Protein AF-A0A9D1VGT0-F1 (afdb_monomer_lite)

Sequence (121 aa):
MDNFQIDPQNNKLNVTGWFASYDSRGRDQYHYIILLDQNNHEIARQRVNTTARPDVANVYRYLYGAGNSGFSASFDLSNPALRSALSSGSKLTVIFRNSAAADGNSNYSDHWFNQQGVLQN

Organism: NCBI:txid2838652

Secondary structure (DSSP, 8-state):
--EEEEETTTTEEEEEEE---GGGTT-TTEEEEEEE-TTS-EEEEEEE--B--HHHHHHSTTSTTGGG-EEEEEEETT-HHHHHHHHTT--BEEEEEEESSTTSSSSEEEEEPPPBPP---

pLDDT: mean 93.68, std 8.01, range [43.09, 98.69]

Radius of gyration: 14.45 Å; chains: 1; bounding box: 31×28×41 Å

Foldseek 3Di:
DPDFEQDPVQQKTKDKDFDFAPLLVLQQPWKKKFKAWPVRHTQDMDIWFFQADVVQCVVVVPTPCSRRGITMDIGHCVRPSNVVRLVVQTWMKIKIKGGPDPVSPPRIDIDIDDTDGYDDD

Structure (mmCIF, N/CA/C/O backbone):
data_AF-A0A9D1VGT0-F1
#
_entry.id   AF-A0A9D1VGT0-F1
#
loop_
_atom_site.group_PDB
_atom_site.id
_atom_site.type_symbol
_atom_site.label_atom_id
_atom_site.label_alt_id
_atom_site.label_comp_id
_atom_site.label_asym_id
_atom_site.label_entity_id
_atom_site.label_seq_id
_atom_site.pdbx_PDB_ins_code
_atom_site.Cartn_x
_atom_site.Cartn_y
_atom_site.Cartn_z
_atom_site.occupancy
_atom_site.B_iso_or_equiv
_atom_site.auth_seq_id
_atom_site.auth_comp_id
_atom_site.auth_asym_id
_atom_site.auth_atom_id
_atom_site.pdbx_PDB_model_num
ATOM 1 N N . MET A 1 1 ? -6.242 -4.625 -5.553 1.00 92.31 1 MET A N 1
ATOM 2 C CA . MET A 1 1 ? -5.961 -5.163 -4.208 1.00 92.31 1 MET A CA 1
ATOM 3 C C . MET A 1 1 ? -6.280 -6.637 -4.253 1.00 92.31 1 MET A C 1
ATOM 5 O O . MET A 1 1 ? -7.343 -6.962 -4.769 1.00 92.31 1 MET A O 1
ATOM 9 N N . ASP A 1 2 ? -5.385 -7.484 -3.755 1.00 93.81 2 ASP A N 1
ATOM 10 C CA . ASP A 1 2 ? -5.576 -8.939 -3.782 1.00 93.81 2 ASP A CA 1
ATOM 11 C C . ASP A 1 2 ? -6.051 -9.457 -2.417 1.00 93.81 2 ASP A C 1
ATOM 13 O O . ASP A 1 2 ? -6.887 -10.352 -2.362 1.00 93.81 2 ASP A O 1
ATOM 17 N N . ASN A 1 3 ? -5.566 -8.866 -1.316 1.00 94.81 3 ASN A N 1
ATOM 18 C CA . ASN A 1 3 ? -6.002 -9.190 0.042 1.00 94.81 3 ASN A CA 1
ATOM 19 C C . ASN A 1 3 ? -5.968 -7.965 0.965 1.00 94.81 3 ASN A C 1
ATOM 21 O O . ASN A 1 3 ? -5.035 -7.161 0.907 1.00 94.81 3 ASN A O 1
ATOM 25 N N . PHE A 1 4 ? -6.956 -7.875 1.853 1.00 94.81 4 PHE A N 1
ATOM 26 C CA . PHE A 1 4 ? -7.018 -6.914 2.953 1.00 94.81 4 PHE A CA 1
ATOM 27 C C . PHE A 1 4 ? -7.788 -7.550 4.115 1.00 94.81 4 PHE A C 1
ATOM 29 O O . PHE A 1 4 ? -9.018 -7.507 4.156 1.00 94.81 4 PHE A O 1
ATOM 36 N N . GLN A 1 5 ? -7.078 -8.223 5.020 1.00 93.81 5 GLN A N 1
ATOM 37 C CA . GLN A 1 5 ? -7.698 -9.083 6.033 1.00 93.81 5 GLN A CA 1
ATOM 38 C C . GLN A 1 5 ? -6.975 -9.010 7.371 1.00 93.81 5 GLN A C 1
ATOM 40 O O . GLN A 1 5 ? -5.744 -8.954 7.432 1.00 93.81 5 GLN A O 1
ATOM 45 N N . ILE A 1 6 ? -7.754 -9.060 8.451 1.00 93.56 6 ILE A N 1
ATOM 46 C CA . ILE A 1 6 ? -7.216 -9.296 9.787 1.00 93.56 6 ILE A CA 1
ATOM 47 C C . ILE A 1 6 ? -6.813 -10.768 9.892 1.00 93.56 6 ILE A C 1
ATOM 49 O O . ILE A 1 6 ? -7.571 -11.656 9.516 1.00 93.56 6 ILE A O 1
ATOM 53 N N . ASP A 1 7 ? -5.629 -11.001 10.442 1.00 94.12 7 ASP A N 1
ATOM 54 C CA . ASP A 1 7 ? -5.152 -12.278 10.951 1.00 94.12 7 ASP A CA 1
ATOM 55 C C . ASP A 1 7 ? -5.244 -12.243 12.488 1.00 94.12 7 ASP A C 1
ATOM 57 O O . ASP A 1 7 ? -4.371 -11.663 13.150 1.00 94.12 7 ASP A O 1
ATOM 61 N N . PRO A 1 8 ? -6.310 -12.820 13.076 1.00 90.94 8 PRO A N 1
ATOM 62 C CA . PRO A 1 8 ? -6.521 -12.793 14.519 1.00 90.94 8 PRO A CA 1
ATOM 63 C C . PRO A 1 8 ? -5.479 -13.608 15.286 1.00 90.94 8 PRO A C 1
ATOM 65 O O . PRO A 1 8 ? -5.190 -13.289 16.435 1.00 90.94 8 PRO A O 1
ATOM 68 N N . GLN A 1 9 ? -4.907 -14.646 14.664 1.00 94.25 9 GLN A N 1
ATOM 69 C CA . GLN A 1 9 ? -3.949 -15.539 15.320 1.00 94.25 9 GLN A CA 1
ATOM 70 C C . GLN A 1 9 ? -2.617 -14.831 15.556 1.00 94.25 9 GLN A C 1
ATOM 72 O O . GLN A 1 9 ? -2.004 -14.997 16.608 1.00 94.25 9 GLN A O 1
ATOM 77 N N . ASN A 1 10 ? -2.196 -14.007 14.595 1.00 95.62 10 ASN A N 1
ATOM 78 C CA . ASN A 1 10 ? -0.948 -13.252 14.682 1.00 95.62 10 ASN A CA 1
ATOM 79 C C . ASN A 1 10 ? -1.138 -11.795 15.123 1.00 95.62 10 ASN A C 1
ATOM 81 O O . ASN A 1 10 ? -0.148 -11.076 15.239 1.00 95.62 10 ASN A O 1
ATOM 85 N N . ASN A 1 11 ? -2.378 -11.357 15.375 1.00 95.69 11 ASN A N 1
ATOM 86 C CA . ASN A 1 11 ? -2.730 -9.977 15.725 1.00 95.69 11 ASN A CA 1
ATOM 87 C C . ASN A 1 11 ? -2.227 -8.954 14.683 1.00 95.69 11 ASN A C 1
ATOM 89 O O . ASN A 1 11 ? -1.639 -7.925 15.027 1.00 95.69 11 ASN A O 1
ATOM 93 N N . LYS A 1 12 ? -2.447 -9.241 13.393 1.00 96.75 12 LYS A N 1
ATOM 94 C CA . LYS A 1 12 ? -1.967 -8.407 12.277 1.00 96.75 12 LYS A CA 1
ATOM 95 C C . LYS A 1 12 ? -3.054 -8.092 11.258 1.00 96.75 12 LYS A C 1
ATOM 97 O O . LYS A 1 12 ? -4.013 -8.838 11.105 1.00 96.75 12 LYS A O 1
ATOM 102 N N . LEU A 1 13 ? -2.882 -6.991 10.534 1.00 96.19 13 LEU A N 1
ATOM 103 C CA . LEU A 1 13 ? -3.593 -6.694 9.293 1.00 96.19 13 LEU A CA 1
ATOM 104 C C . LEU A 1 13 ? -2.672 -7.026 8.118 1.00 96.19 13 LEU A C 1
ATOM 106 O O . LEU A 1 13 ? -1.633 -6.386 7.948 1.00 96.19 13 LEU A O 1
ATOM 110 N N . ASN A 1 14 ? -3.065 -8.000 7.303 1.00 97.25 14 ASN A N 1
ATOM 111 C CA . ASN A 1 14 ? -2.337 -8.403 6.108 1.00 97.25 14 ASN A CA 1
ATOM 112 C C . ASN A 1 14 ? -2.906 -7.694 4.878 1.00 97.25 14 ASN A C 1
ATOM 114 O O . ASN A 1 14 ? -4.114 -7.721 4.628 1.00 97.25 14 ASN A O 1
ATOM 118 N N . VAL A 1 15 ? -2.017 -7.077 4.101 1.00 97.50 15 VAL A N 1
ATOM 119 C CA . VAL A 1 15 ? -2.360 -6.308 2.904 1.00 97.50 15 VAL A CA 1
ATOM 120 C C . VAL A 1 15 ? -1.482 -6.777 1.753 1.00 97.50 15 VAL A C 1
ATOM 122 O O . VAL A 1 15 ? -0.259 -6.645 1.805 1.00 97.50 15 VAL A O 1
ATOM 125 N N . THR A 1 16 ? -2.098 -7.305 0.698 1.00 97.88 16 THR A N 1
ATOM 126 C CA . THR A 1 16 ? -1.381 -7.736 -0.508 1.00 97.88 16 THR A CA 1
ATOM 127 C C . THR A 1 16 ? -2.062 -7.220 -1.756 1.00 97.88 16 THR A C 1
ATOM 129 O O . THR A 1 16 ? -3.288 -7.132 -1.841 1.00 97.88 16 THR A O 1
ATOM 132 N N . GLY A 1 17 ? -1.271 -6.949 -2.777 1.00 97.50 17 GLY A N 1
ATOM 133 C CA . GLY A 1 17 ? -1.792 -6.531 -4.062 1.00 97.50 17 GLY A CA 1
ATOM 134 C C . GLY A 1 17 ? -0.683 -6.377 -5.072 1.00 97.50 17 GLY A C 1
ATOM 135 O O . GLY A 1 17 ? 0.432 -6.865 -4.887 1.00 97.50 17 GLY A O 1
ATOM 136 N N . TRP A 1 18 ? -1.002 -5.655 -6.133 1.00 97.38 18 TRP A N 1
ATOM 137 C CA . TRP A 1 18 ? -0.033 -5.232 -7.119 1.00 97.38 18 TRP A CA 1
ATOM 138 C C . TRP A 1 18 ? -0.350 -3.822 -7.594 1.00 97.38 18 TRP A C 1
ATOM 140 O O . TRP A 1 18 ? -1.507 -3.393 -7.579 1.00 97.38 18 TRP A O 1
ATOM 150 N N . PHE A 1 19 ? 0.688 -3.111 -8.014 1.00 96.19 19 PHE A N 1
ATOM 151 C CA . PHE A 1 19 ? 0.549 -1.881 -8.771 1.00 96.19 19 PHE A CA 1
ATOM 152 C C . PHE A 1 19 ? 1.766 -1.676 -9.672 1.00 96.19 19 PHE A C 1
ATOM 154 O O . PHE A 1 19 ? 2.901 -1.929 -9.275 1.00 96.19 19 PHE A O 1
ATOM 161 N N . ALA A 1 20 ? 1.522 -1.200 -10.886 1.00 93.31 20 ALA A N 1
ATOM 162 C CA . ALA A 1 20 ? 2.553 -0.786 -11.823 1.00 93.31 20 ALA A CA 1
ATOM 163 C C . ALA A 1 20 ? 2.072 0.461 -12.571 1.00 93.31 20 ALA A C 1
ATOM 165 O O . ALA A 1 20 ? 0.883 0.604 -12.854 1.00 93.31 20 ALA A O 1
ATOM 166 N N . SER A 1 21 ? 2.995 1.369 -12.876 1.00 91.81 21 SER A N 1
ATOM 167 C CA . SER A 1 21 ? 2.731 2.577 -13.658 1.00 91.81 21 SER A CA 1
ATOM 168 C C . SER A 1 21 ? 4.020 3.085 -14.293 1.00 91.81 21 SER A C 1
ATOM 170 O O . SER A 1 21 ? 5.109 2.926 -13.739 1.00 91.81 21 SER A O 1
ATOM 172 N N . TYR A 1 22 ? 3.897 3.758 -15.438 1.00 91.31 22 TYR A N 1
ATOM 173 C CA . TYR A 1 22 ? 5.010 4.500 -16.031 1.00 91.31 22 TYR A CA 1
ATOM 174 C C . TYR A 1 22 ? 5.512 5.633 -15.130 1.00 91.31 22 TYR A C 1
ATOM 176 O O . TYR A 1 22 ? 6.707 5.923 -15.140 1.00 91.31 22 TYR A O 1
ATOM 184 N N . ASP A 1 23 ? 4.641 6.221 -14.305 1.00 88.81 23 ASP A N 1
ATOM 185 C CA . ASP A 1 23 ? 4.994 7.329 -13.403 1.00 88.81 23 ASP A CA 1
ATOM 186 C C . ASP A 1 23 ? 5.963 6.911 -12.289 1.00 88.81 23 ASP A C 1
ATOM 188 O O . ASP A 1 23 ? 6.633 7.747 -11.676 1.00 88.81 23 ASP A O 1
ATOM 192 N N . SER A 1 24 ? 6.076 5.605 -12.042 1.00 88.88 24 SER A N 1
ATOM 193 C CA . SER A 1 24 ? 7.018 5.034 -11.080 1.00 88.88 24 SER A CA 1
ATOM 194 C C . SER A 1 24 ? 8.457 5.003 -11.604 1.00 88.88 24 SER A C 1
ATOM 196 O O . SER A 1 24 ? 9.382 4.763 -10.830 1.00 88.88 24 SER A O 1
ATOM 198 N N . ARG A 1 25 ? 8.677 5.267 -12.900 1.00 92.19 25 ARG A N 1
ATOM 199 C CA . ARG A 1 25 ? 10.010 5.263 -13.512 1.00 92.19 25 ARG A CA 1
ATOM 200 C C . ARG A 1 25 ? 10.919 6.300 -12.847 1.00 92.19 25 ARG A C 1
ATOM 202 O O . ARG A 1 25 ? 10.603 7.487 -12.808 1.00 92.19 25 ARG A O 1
ATOM 209 N N . GLY A 1 26 ? 12.072 5.843 -12.358 1.00 93.00 26 GLY A N 1
ATOM 210 C CA . GLY A 1 26 ? 13.035 6.681 -11.637 1.00 93.00 26 GLY A CA 1
ATOM 211 C C . GLY A 1 26 ? 12.707 6.889 -10.155 1.00 93.00 26 GLY A C 1
ATOM 212 O O . GLY A 1 26 ? 13.398 7.670 -9.502 1.00 93.00 26 GLY A O 1
ATOM 213 N N . ARG A 1 27 ? 11.677 6.206 -9.635 1.00 94.88 27 ARG A N 1
ATOM 214 C CA . ARG A 1 27 ? 11.234 6.236 -8.231 1.00 94.88 27 ARG A CA 1
ATOM 215 C C . ARG A 1 27 ? 11.039 4.832 -7.653 1.00 94.88 27 ARG A C 1
ATOM 217 O O . ARG A 1 27 ? 10.409 4.679 -6.621 1.00 94.88 27 ARG A O 1
ATOM 224 N N . ASP A 1 28 ? 11.510 3.791 -8.319 1.00 92.19 28 ASP A N 1
ATOM 225 C CA . ASP A 1 28 ? 11.277 2.383 -7.991 1.00 92.19 28 ASP A CA 1
ATOM 226 C C . ASP A 1 28 ? 12.374 1.762 -7.108 1.00 92.19 28 ASP A C 1
ATOM 228 O O . ASP A 1 28 ? 12.530 0.548 -7.059 1.00 92.19 28 ASP A O 1
ATOM 232 N N . GLN A 1 29 ? 13.153 2.585 -6.404 1.00 95.62 29 GLN A N 1
ATOM 233 C CA . GLN A 1 29 ? 14.208 2.121 -5.501 1.00 95.62 29 GLN A CA 1
ATOM 234 C C . GLN A 1 29 ? 13.658 1.708 -4.127 1.00 95.62 29 GLN A C 1
ATOM 236 O O . GLN A 1 29 ? 14.209 0.824 -3.465 1.00 95.62 29 GLN A O 1
ATOM 241 N N . TYR A 1 30 ? 12.583 2.363 -3.681 1.00 97.94 30 TYR A N 1
ATOM 242 C CA . TYR A 1 30 ? 11.951 2.134 -2.387 1.00 97.94 30 TYR A CA 1
ATOM 243 C C . TYR A 1 30 ? 10.435 2.056 -2.547 1.00 97.94 30 TYR A C 1
ATOM 245 O O . TYR A 1 30 ? 9.828 2.927 -3.167 1.00 97.94 30 TYR A O 1
ATOM 253 N N . HIS A 1 31 ? 9.816 1.045 -1.937 1.00 98.00 31 HIS A N 1
ATOM 254 C CA . HIS A 1 31 ? 8.370 0.852 -1.984 1.00 98.00 31 HIS A CA 1
ATOM 255 C C . HIS A 1 31 ? 7.781 0.850 -0.581 1.00 98.00 31 HIS A C 1
ATOM 257 O O . HIS A 1 31 ? 8.366 0.278 0.343 1.00 98.00 31 HIS A O 1
ATOM 263 N N . TYR A 1 32 ? 6.615 1.467 -0.424 1.00 98.69 32 TYR A N 1
ATOM 264 C CA . TYR A 1 32 ? 5.912 1.523 0.850 1.00 98.69 32 TYR A CA 1
ATOM 265 C C . TYR A 1 32 ? 4.445 1.197 0.670 1.00 98.69 32 TYR A C 1
ATOM 267 O O . TYR A 1 32 ? 3.814 1.643 -0.287 1.00 98.69 32 TYR A O 1
ATOM 275 N N . ILE A 1 33 ? 3.909 0.487 1.654 1.00 98.69 33 ILE A N 1
ATOM 276 C CA . ILE A 1 33 ? 2.476 0.435 1.901 1.00 98.69 33 ILE A CA 1
ATOM 277 C C . ILE A 1 33 ? 2.177 1.409 3.024 1.00 98.69 33 ILE A C 1
ATOM 279 O O . ILE A 1 33 ? 2.794 1.333 4.088 1.00 98.69 33 ILE A O 1
ATOM 283 N N . ILE A 1 34 ? 1.261 2.334 2.769 1.00 98.69 34 ILE A N 1
ATOM 284 C CA . ILE A 1 34 ? 0.822 3.342 3.730 1.00 98.69 34 ILE A CA 1
ATOM 285 C C . ILE A 1 34 ? -0.672 3.143 3.965 1.00 98.69 34 ILE A C 1
ATOM 287 O O . ILE A 1 34 ? -1.431 2.940 3.016 1.00 98.69 34 ILE A O 1
ATOM 291 N N . LEU A 1 35 ? -1.080 3.171 5.229 1.00 98.00 35 LEU A N 1
ATOM 292 C CA . LEU A 1 35 ? -2.473 3.121 5.642 1.00 98.00 35 LEU A CA 1
ATOM 293 C C . LEU A 1 35 ? -2.904 4.509 6.086 1.00 98.00 35 LEU A C 1
ATOM 295 O O . LEU A 1 35 ? -2.268 5.102 6.961 1.00 98.00 35 LEU A O 1
ATOM 299 N N . LEU A 1 36 ? -3.999 4.986 5.503 1.00 97.44 36 LEU A N 1
ATOM 300 C CA . LEU A 1 36 ? -4.674 6.193 5.949 1.00 97.44 36 LEU A CA 1
ATOM 301 C C . LEU A 1 36 ? -6.005 5.854 6.616 1.00 97.44 36 LEU A C 1
ATOM 303 O O . LEU A 1 36 ? -6.697 4.917 6.202 1.00 97.44 36 LEU A O 1
ATOM 307 N N . ASP A 1 37 ? -6.371 6.648 7.616 1.00 94.50 37 ASP A N 1
ATOM 308 C CA . ASP A 1 37 ? -7.713 6.639 8.187 1.00 94.50 37 ASP A CA 1
ATOM 309 C C . ASP A 1 37 ? -8.751 7.288 7.244 1.00 94.50 37 ASP A C 1
ATOM 311 O O . ASP A 1 37 ? -8.449 7.738 6.135 1.00 94.50 37 ASP A O 1
ATOM 315 N N . GLN A 1 38 ? -10.003 7.358 7.699 1.00 91.31 38 GLN A N 1
ATOM 316 C CA . GLN A 1 38 ? -11.117 7.953 6.949 1.00 91.31 38 GLN A CA 1
ATOM 317 C C . GLN A 1 38 ? -10.955 9.453 6.639 1.00 91.31 38 GLN A C 1
ATOM 319 O O . GLN A 1 38 ? -11.647 9.967 5.763 1.00 91.31 38 GLN A O 1
ATOM 324 N N . ASN A 1 39 ? -10.055 10.146 7.343 1.00 92.69 39 ASN A N 1
ATOM 325 C CA . ASN A 1 39 ? -9.739 11.560 7.151 1.00 92.69 39 ASN A CA 1
ATOM 326 C C . ASN A 1 39 ? -8.453 11.755 6.328 1.00 92.69 39 ASN 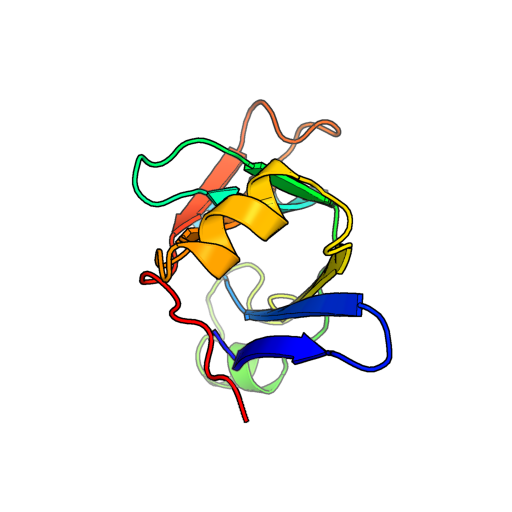A C 1
ATOM 328 O O . ASN A 1 39 ? -7.944 12.871 6.244 1.00 92.69 39 ASN A O 1
ATOM 332 N N . ASN A 1 40 ? -7.932 10.685 5.717 1.00 94.38 40 ASN A N 1
ATOM 333 C CA . ASN A 1 40 ? -6.668 10.651 4.983 1.00 94.38 40 ASN A CA 1
ATOM 334 C C . ASN A 1 40 ? -5.426 10.953 5.842 1.00 94.38 40 ASN A C 1
ATOM 336 O O . ASN A 1 40 ? -4.395 11.366 5.310 1.00 94.38 40 ASN A O 1
ATOM 340 N N . HIS A 1 41 ? -5.489 10.726 7.155 1.00 95.50 41 HIS A N 1
ATOM 341 C CA . HIS A 1 41 ? -4.316 10.808 8.019 1.00 95.50 41 HIS A CA 1
ATOM 342 C C . HIS A 1 41 ? -3.555 9.481 7.996 1.00 95.50 41 HIS A C 1
ATOM 344 O O . HIS A 1 41 ? -4.140 8.419 8.198 1.00 95.50 41 HIS A O 1
ATOM 350 N N . GLU A 1 42 ? -2.244 9.538 7.760 1.00 97.19 42 GLU A N 1
ATOM 351 C CA . GLU A 1 42 ? -1.362 8.378 7.861 1.00 97.19 42 GLU A CA 1
ATOM 352 C C . GLU A 1 42 ? -1.326 7.829 9.291 1.00 97.19 42 GLU A C 1
ATOM 354 O O . GLU A 1 42 ? -0.948 8.521 10.232 1.00 97.19 42 GLU A O 1
ATOM 359 N N . ILE A 1 43 ? -1.696 6.557 9.441 1.00 97.06 43 ILE A N 1
ATOM 360 C CA . ILE A 1 43 ? -1.746 5.858 10.736 1.00 97.06 43 ILE A CA 1
ATOM 361 C C . ILE A 1 43 ? -0.725 4.722 10.836 1.00 97.06 43 ILE A C 1
ATOM 363 O O . ILE A 1 43 ? -0.383 4.280 11.936 1.00 97.06 43 ILE A O 1
ATOM 367 N N . ALA A 1 44 ? -0.230 4.235 9.696 1.00 97.81 44 ALA A N 1
ATOM 368 C CA . ALA A 1 44 ? 0.843 3.255 9.636 1.00 97.81 44 ALA A CA 1
ATOM 369 C C . ALA A 1 44 ? 1.523 3.266 8.265 1.00 97.81 44 ALA A C 1
ATOM 371 O O . ALA A 1 44 ? 0.883 3.498 7.240 1.00 97.81 44 ALA A O 1
ATOM 372 N N . ARG A 1 45 ? 2.808 2.907 8.242 1.00 98.38 45 ARG A N 1
ATOM 373 C CA . ARG A 1 45 ? 3.548 2.648 7.007 1.00 98.38 45 ARG A CA 1
ATOM 374 C C . ARG A 1 45 ? 4.525 1.498 7.172 1.00 98.38 45 ARG A C 1
ATOM 376 O O . ARG A 1 45 ? 5.055 1.278 8.257 1.00 98.38 45 ARG A O 1
ATOM 383 N N . GLN A 1 46 ? 4.796 0.800 6.079 1.00 98.56 46 GLN A N 1
ATOM 384 C CA . GLN A 1 46 ? 5.784 -0.268 6.031 1.00 98.56 46 GLN A CA 1
ATOM 385 C C . GLN A 1 46 ? 6.538 -0.217 4.703 1.00 98.56 46 GLN A C 1
ATOM 387 O O . GLN A 1 46 ? 5.918 -0.169 3.641 1.00 98.56 46 GLN A O 1
ATOM 392 N N . ARG A 1 47 ? 7.875 -0.258 4.757 1.00 98.44 47 ARG A N 1
ATOM 393 C CA . ARG A 1 47 ? 8.704 -0.482 3.566 1.00 98.44 47 ARG A CA 1
ATOM 394 C C . ARG A 1 47 ? 8.581 -1.942 3.132 1.00 98.44 47 ARG A C 1
ATOM 396 O O . ARG A 1 47 ? 8.671 -2.840 3.967 1.00 98.44 47 ARG A O 1
ATOM 403 N N . VAL A 1 48 ? 8.418 -2.173 1.837 1.00 98.38 48 VAL A N 1
ATOM 404 C CA . VAL A 1 48 ? 8.277 -3.508 1.248 1.00 98.38 48 VAL A CA 1
ATOM 405 C C . VAL A 1 48 ? 9.247 -3.689 0.086 1.00 98.38 48 VAL A C 1
ATOM 407 O O . VAL A 1 48 ? 9.691 -2.718 -0.528 1.00 98.38 48 VAL A O 1
ATOM 410 N N . ASN A 1 49 ? 9.564 -4.944 -0.216 1.00 97.69 49 ASN A N 1
ATOM 411 C CA . ASN A 1 49 ? 10.165 -5.314 -1.492 1.00 97.69 49 ASN A CA 1
ATOM 412 C C . ASN A 1 49 ? 9.045 -5.718 -2.448 1.00 97.69 49 ASN A C 1
ATOM 414 O O . ASN A 1 49 ? 8.056 -6.323 -2.020 1.00 97.69 49 ASN A O 1
ATOM 418 N N . THR A 1 50 ? 9.202 -5.403 -3.729 1.00 96.94 50 THR A N 1
ATOM 419 C CA . THR A 1 50 ? 8.280 -5.893 -4.749 1.00 96.94 50 THR A CA 1
ATOM 420 C C . THR A 1 50 ? 8.505 -7.375 -5.024 1.00 96.94 50 THR A C 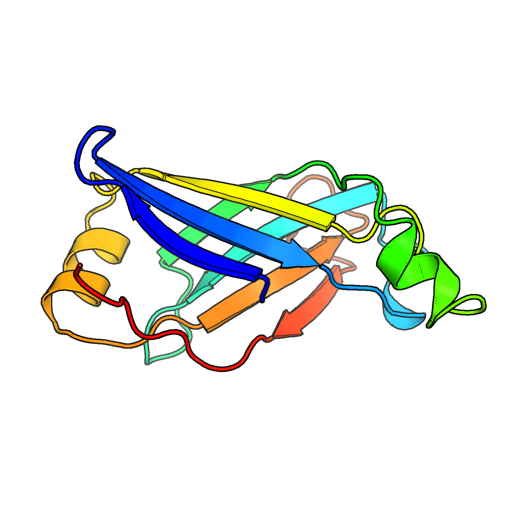1
ATOM 422 O O . THR A 1 50 ? 9.597 -7.914 -4.830 1.00 96.94 50 THR A O 1
ATOM 425 N N . THR A 1 51 ? 7.449 -8.051 -5.462 1.00 97.62 51 THR A N 1
ATOM 426 C CA . THR A 1 51 ? 7.474 -9.470 -5.817 1.00 97.62 51 THR A CA 1
ATOM 427 C C . THR A 1 51 ? 7.061 -9.683 -7.266 1.00 97.62 51 THR A C 1
ATOM 429 O O . THR A 1 51 ? 6.345 -8.872 -7.866 1.00 97.62 51 THR A O 1
ATOM 432 N N . ALA A 1 52 ? 7.532 -10.793 -7.834 1.00 97.38 52 ALA A N 1
ATOM 433 C CA . ALA A 1 52 ? 7.270 -11.132 -9.221 1.00 97.38 52 ALA A CA 1
ATOM 434 C C . ALA A 1 52 ? 5.773 -11.386 -9.470 1.00 97.38 52 ALA A C 1
ATOM 436 O O . ALA A 1 52 ? 5.120 -12.116 -8.722 1.00 97.38 52 ALA A O 1
ATOM 437 N N . ARG A 1 53 ? 5.247 -10.808 -10.554 1.00 97.38 53 ARG A N 1
ATOM 438 C CA . ARG A 1 53 ? 3.858 -10.950 -11.016 1.00 97.38 53 ARG A CA 1
ATOM 439 C C . ARG A 1 53 ? 3.812 -11.228 -12.521 1.00 97.38 53 ARG A C 1
ATOM 441 O O . ARG A 1 53 ? 3.531 -10.327 -13.316 1.00 97.38 53 ARG A O 1
ATOM 448 N N . PRO A 1 54 ? 4.130 -12.465 -12.947 1.00 96.62 54 PRO A N 1
ATOM 449 C CA . PRO A 1 54 ? 4.116 -12.826 -14.364 1.00 96.62 54 PRO A CA 1
ATOM 450 C C . PRO A 1 54 ? 2.715 -12.710 -14.982 1.00 96.62 54 PRO A C 1
ATOM 452 O O . PRO A 1 54 ? 2.588 -12.388 -16.159 1.00 96.62 54 PRO A O 1
ATOM 455 N N . ASP A 1 55 ? 1.664 -12.914 -14.190 1.00 96.06 55 ASP A N 1
ATOM 456 C CA . ASP A 1 55 ? 0.270 -12.691 -14.576 1.00 96.06 55 ASP A CA 1
ATOM 457 C C . ASP A 1 55 ? 0.001 -11.224 -14.952 1.00 96.06 55 ASP A C 1
ATOM 459 O O . ASP A 1 55 ? -0.565 -10.958 -16.013 1.00 96.06 55 ASP A O 1
ATOM 463 N N . VAL A 1 56 ? 0.493 -10.270 -14.154 1.00 95.25 56 VAL A N 1
ATOM 464 C CA . VAL A 1 56 ? 0.381 -8.830 -14.441 1.00 95.25 56 VAL A CA 1
ATOM 465 C C . VAL A 1 56 ? 1.203 -8.463 -15.675 1.00 95.25 56 VAL A C 1
ATOM 467 O O . VAL A 1 56 ? 0.700 -7.781 -16.567 1.00 95.25 56 VAL A O 1
ATOM 470 N N . ALA A 1 57 ? 2.442 -8.953 -15.779 1.00 95.12 57 ALA A N 1
ATOM 471 C CA . ALA A 1 57 ? 3.293 -8.711 -16.945 1.00 95.12 57 ALA A CA 1
ATOM 472 C C . ALA A 1 57 ? 2.711 -9.278 -18.244 1.00 95.12 57 ALA A C 1
ATOM 474 O O . ALA A 1 57 ? 2.906 -8.689 -19.303 1.00 95.12 57 ALA A O 1
ATOM 475 N N . ASN A 1 58 ? 1.983 -10.394 -18.187 1.00 95.69 58 ASN A N 1
ATOM 476 C CA . ASN A 1 58 ? 1.359 -10.983 -19.369 1.00 95.69 58 ASN A CA 1
ATOM 477 C C . ASN A 1 58 ? 0.242 -10.106 -19.944 1.00 95.69 58 ASN A C 1
ATOM 479 O O .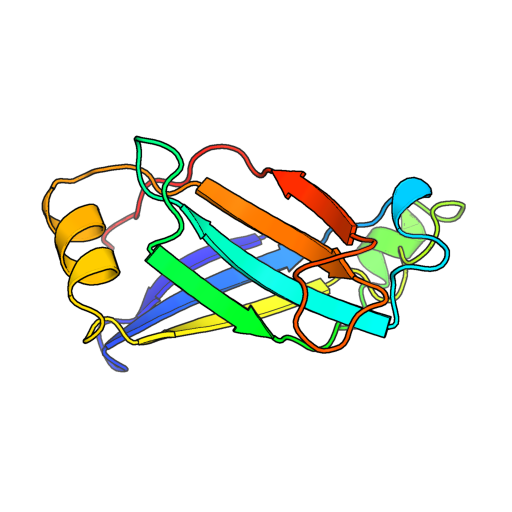 ASN A 1 58 ? 0.114 -10.031 -21.166 1.00 95.69 58 ASN A O 1
ATOM 483 N N . VAL A 1 59 ? -0.525 -9.423 -19.089 1.00 96.31 59 VAL A N 1
ATOM 484 C CA . VAL A 1 59 ? -1.604 -8.513 -19.507 1.00 96.31 59 VAL A CA 1
ATOM 485 C C . VAL A 1 59 ? -1.057 -7.119 -19.835 1.00 96.31 59 VAL A C 1
ATOM 487 O O . VAL A 1 59 ? -1.396 -6.542 -20.866 1.00 96.31 59 VAL A O 1
ATOM 490 N N . TYR A 1 60 ? -0.157 -6.593 -19.003 1.00 93.69 60 TYR A N 1
ATOM 491 C CA . TYR A 1 60 ? 0.369 -5.226 -19.084 1.00 93.69 60 TYR A CA 1
ATOM 492 C C . TYR A 1 60 ? 1.838 -5.195 -19.512 1.00 93.69 60 TYR A C 1
ATOM 494 O O . TYR A 1 60 ? 2.682 -4.554 -18.889 1.00 93.69 60 TYR A O 1
ATOM 502 N N . ARG A 1 61 ? 2.145 -5.882 -20.613 1.00 90.44 61 ARG A N 1
ATOM 503 C CA . ARG A 1 61 ? 3.512 -6.137 -21.109 1.00 90.44 61 ARG A CA 1
ATOM 504 C C . ARG A 1 61 ? 4.399 -4.908 -21.259 1.00 90.44 61 ARG A C 1
ATOM 506 O O . ARG A 1 61 ? 5.608 -4.999 -21.082 1.00 90.44 61 ARG A O 1
ATOM 513 N N . TYR A 1 62 ? 3.810 -3.777 -21.627 1.00 90.25 62 TYR A N 1
ATOM 514 C CA . TYR A 1 62 ? 4.554 -2.552 -21.909 1.00 90.25 62 TYR A CA 1
ATOM 515 C C . TYR A 1 62 ? 4.750 -1.674 -20.675 1.00 90.25 62 TYR A C 1
ATOM 517 O O . TYR A 1 62 ? 5.536 -0.729 -20.725 1.00 90.25 62 TYR A O 1
ATOM 525 N N . LEU A 1 63 ? 4.027 -1.953 -19.591 1.00 91.38 63 LEU A N 1
ATOM 526 C CA . LEU A 1 63 ? 3.980 -1.109 -18.412 1.00 91.38 63 LEU A CA 1
ATOM 527 C C . LEU A 1 63 ? 5.254 -1.289 -17.584 1.00 91.38 63 LEU A C 1
ATOM 529 O O . LEU A 1 63 ? 5.660 -2.408 -17.257 1.00 91.38 63 LEU A O 1
ATOM 533 N N . TYR A 1 64 ? 5.884 -0.171 -17.232 1.00 90.00 64 TYR A N 1
ATOM 534 C CA . TYR A 1 64 ? 7.071 -0.190 -16.387 1.00 90.00 64 TYR A CA 1
ATOM 535 C C . TYR A 1 64 ? 6.776 -0.878 -15.047 1.00 90.00 64 TYR A C 1
ATOM 537 O O . TYR A 1 64 ? 5.755 -0.610 -14.415 1.00 90.00 64 TYR A O 1
ATOM 545 N N . GLY A 1 65 ? 7.662 -1.783 -14.627 1.00 89.06 65 GLY A N 1
ATOM 546 C CA . GLY A 1 65 ? 7.534 -2.498 -13.355 1.00 89.06 65 GLY A CA 1
ATOM 547 C C . GLY A 1 65 ? 6.478 -3.611 -13.318 1.00 89.06 65 GLY A C 1
ATOM 548 O O . GLY A 1 65 ? 6.370 -4.275 -12.294 1.00 89.06 65 GLY A O 1
ATOM 549 N N . ALA A 1 66 ? 5.741 -3.891 -14.405 1.00 92.62 66 ALA A N 1
ATOM 550 C CA . ALA A 1 66 ? 4.656 -4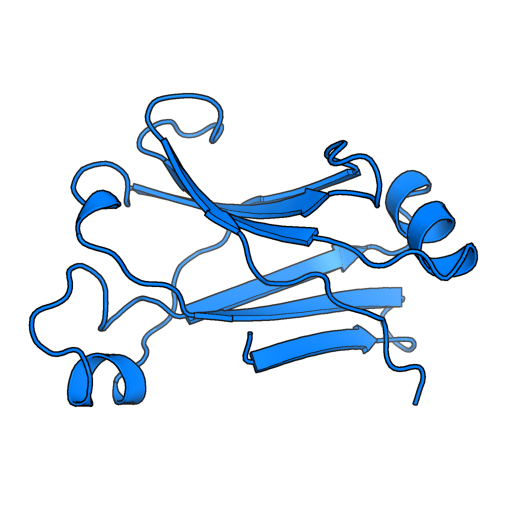.886 -14.401 1.00 92.62 66 ALA A CA 1
ATOM 551 C C . ALA A 1 66 ? 5.084 -6.270 -13.879 1.00 92.62 66 ALA A C 1
ATOM 553 O O . ALA A 1 66 ? 4.356 -6.892 -13.106 1.00 92.62 66 ALA A O 1
ATOM 554 N N . GLY A 1 67 ? 6.287 -6.721 -14.252 1.00 93.88 67 GLY A N 1
ATOM 555 C CA . GLY A 1 67 ? 6.843 -8.007 -13.823 1.00 93.88 67 GLY A CA 1
ATOM 556 C C . GLY A 1 67 ? 7.223 -8.093 -12.347 1.00 93.88 67 GLY A C 1
ATOM 557 O O . GLY A 1 67 ? 7.242 -9.201 -11.827 1.00 93.88 67 GLY A O 1
ATOM 558 N N . ASN A 1 68 ? 7.467 -6.966 -11.672 1.00 95.19 68 ASN A N 1
ATOM 559 C CA . ASN A 1 68 ? 7.789 -6.881 -10.242 1.00 95.19 68 ASN A CA 1
ATOM 560 C C . ASN A 1 68 ? 6.880 -5.840 -9.579 1.00 95.19 68 ASN A C 1
ATOM 562 O O . ASN A 1 68 ? 7.334 -4.813 -9.082 1.00 95.19 68 ASN A O 1
ATOM 566 N N . SER A 1 69 ? 5.576 -6.086 -9.653 1.00 96.44 69 SER A N 1
ATOM 567 C CA . SER A 1 69 ? 4.533 -5.150 -9.222 1.00 96.44 69 SER A CA 1
ATOM 568 C C . SER A 1 69 ? 3.831 -5.583 -7.939 1.00 96.44 69 SER A C 1
ATOM 570 O O . SER A 1 69 ? 3.064 -4.806 -7.372 1.00 96.44 69 SER A O 1
ATOM 572 N N . GLY A 1 70 ? 4.060 -6.821 -7.490 1.00 98.00 70 GLY A N 1
ATOM 573 C CA . GLY A 1 70 ? 3.405 -7.386 -6.319 1.00 98.00 70 GLY A CA 1
ATOM 574 C C . GLY A 1 70 ? 3.958 -6.819 -5.019 1.00 98.00 70 GLY A C 1
ATOM 575 O O . GLY A 1 70 ? 5.123 -6.432 -4.946 1.00 98.00 70 GLY A O 1
ATOM 576 N N . PHE A 1 71 ? 3.136 -6.801 -3.975 1.00 98.38 71 PHE A N 1
ATOM 577 C CA . PHE A 1 71 ? 3.555 -6.426 -2.631 1.00 98.38 71 PHE A CA 1
ATOM 578 C C . PHE A 1 71 ? 2.829 -7.226 -1.553 1.00 98.38 71 PHE A C 1
ATOM 580 O O . PHE A 1 71 ? 1.718 -7.723 -1.754 1.00 98.38 71 PHE A O 1
ATOM 587 N N . SER A 1 72 ? 3.459 -7.290 -0.381 1.00 98.31 72 SER A N 1
ATOM 588 C CA . SER A 1 72 ? 2.886 -7.839 0.843 1.00 98.31 72 SER A CA 1
ATOM 589 C C . SER A 1 72 ? 3.355 -7.021 2.043 1.00 98.31 72 SER A C 1
ATOM 591 O O . SER A 1 72 ? 4.555 -6.809 2.220 1.00 98.31 72 SER A O 1
ATOM 593 N N . ALA A 1 73 ? 2.408 -6.546 2.847 1.00 98.38 73 ALA A N 1
ATOM 594 C CA . ALA A 1 73 ? 2.646 -5.840 4.098 1.00 98.38 73 ALA A CA 1
ATOM 595 C C . ALA A 1 73 ? 1.813 -6.458 5.222 1.00 98.38 73 ALA A C 1
ATOM 597 O O . ALA A 1 73 ? 0.743 -7.024 4.987 1.00 98.38 73 ALA A O 1
ATOM 598 N N . SER A 1 74 ? 2.315 -6.345 6.449 1.00 97.88 74 SER A N 1
ATOM 599 C CA . SER A 1 74 ? 1.683 -6.920 7.629 1.00 97.88 74 SER A CA 1
ATOM 600 C C . SER A 1 74 ? 1.855 -5.965 8.803 1.00 97.88 74 SER A C 1
ATOM 602 O O . SER A 1 74 ? 2.954 -5.795 9.332 1.00 97.88 74 SER A O 1
ATOM 604 N N . PHE A 1 75 ? 0.759 -5.316 9.184 1.00 97.94 75 PHE A N 1
ATOM 605 C CA . PHE A 1 75 ? 0.749 -4.272 10.201 1.00 97.94 75 PHE A CA 1
ATOM 606 C C . PHE A 1 75 ? 0.310 -4.838 11.542 1.00 97.94 75 PHE A C 1
ATOM 608 O O . PHE A 1 75 ? -0.727 -5.493 11.632 1.00 97.94 75 PHE A O 1
ATOM 615 N N . ASP A 1 76 ? 1.083 -4.563 12.588 1.00 96.75 76 ASP A N 1
ATOM 616 C CA . ASP A 1 76 ? 0.750 -4.994 13.942 1.00 96.75 76 ASP A CA 1
ATOM 617 C C . ASP A 1 76 ? -0.478 -4.236 14.465 1.00 96.75 76 ASP A C 1
ATOM 619 O O . ASP A 1 76 ? -0.508 -3.001 14.498 1.00 96.75 76 ASP A O 1
ATOM 623 N N . LEU A 1 77 ? -1.501 -4.978 14.893 1.00 95.50 77 LEU A N 1
ATOM 624 C CA . LEU A 1 77 ? -2.730 -4.397 15.424 1.00 95.50 77 LEU A CA 1
ATOM 625 C C . LEU A 1 77 ? -2.566 -3.857 16.851 1.00 95.50 77 LEU A C 1
ATOM 627 O O . LEU A 1 77 ? -3.546 -3.377 17.419 1.00 95.50 77 LEU A O 1
ATOM 631 N N . SER A 1 78 ? -1.388 -3.952 17.467 1.00 95.50 78 SER A N 1
ATOM 632 C CA . SER A 1 78 ? -1.043 -3.215 18.690 1.00 95.50 78 SER A CA 1
ATOM 633 C C . SER A 1 78 ? -0.836 -1.717 18.442 1.00 95.50 78 SER A C 1
ATOM 635 O O . SER A 1 78 ? -0.898 -0.948 19.400 1.00 95.50 78 SER A O 1
ATOM 637 N N . ASN A 1 79 ? -0.668 -1.275 17.184 1.00 96.38 79 ASN A N 1
ATOM 638 C CA . ASN A 1 79 ? -0.693 0.146 16.835 1.00 96.38 79 ASN A CA 1
ATOM 639 C C . ASN A 1 79 ? -2.065 0.748 17.222 1.00 96.38 79 ASN A C 1
ATOM 641 O O . ASN A 1 79 ? -3.080 0.364 16.629 1.00 96.38 79 ASN A O 1
ATOM 645 N N . PRO A 1 80 ? -2.125 1.705 18.172 1.00 95.56 80 PRO A N 1
ATOM 646 C CA . PRO A 1 80 ? -3.393 2.223 18.682 1.00 95.56 80 PRO A CA 1
ATOM 647 C C . PRO A 1 80 ? -4.224 2.968 17.635 1.00 95.56 80 PRO A C 1
ATOM 649 O O . PRO A 1 80 ? -5.447 2.856 17.643 1.00 95.56 80 PRO A O 1
ATOM 652 N N . ALA A 1 81 ? -3.584 3.702 16.719 1.00 95.19 81 ALA A N 1
ATOM 653 C CA . ALA A 1 81 ? -4.280 4.444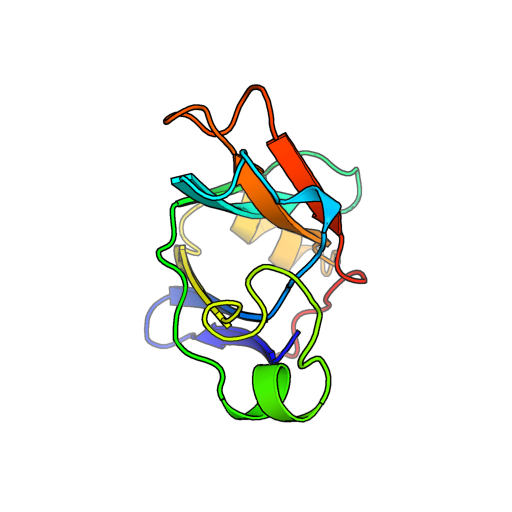 15.669 1.00 95.19 81 ALA A CA 1
ATOM 654 C C . ALA A 1 81 ? -4.946 3.485 14.674 1.00 95.19 81 ALA A C 1
ATOM 656 O O . ALA A 1 81 ? -6.129 3.631 14.364 1.00 95.19 81 ALA A O 1
ATOM 657 N N . LEU A 1 82 ? -4.216 2.445 14.258 1.00 95.06 82 LEU A N 1
ATOM 658 C CA . LEU A 1 82 ? -4.760 1.379 13.419 1.00 95.06 82 LEU A CA 1
ATOM 659 C C . LEU A 1 82 ? -5.885 0.623 14.131 1.00 95.06 82 LEU A C 1
ATOM 661 O O . LEU A 1 82 ? -6.965 0.460 13.569 1.00 95.06 82 LEU A O 1
ATOM 665 N N . ARG A 1 83 ? -5.668 0.201 15.382 1.00 93.44 83 ARG A N 1
ATOM 666 C CA . ARG A 1 83 ? -6.688 -0.498 16.173 1.00 93.44 83 ARG A CA 1
ATOM 667 C C . ARG A 1 83 ? -7.965 0.327 16.306 1.00 93.44 83 ARG A C 1
ATOM 669 O O . ARG A 1 83 ? -9.049 -0.213 16.103 1.00 93.44 83 ARG A O 1
ATOM 676 N N . SER A 1 84 ? -7.825 1.612 16.631 1.00 92.88 84 SER A N 1
ATOM 677 C CA . SER A 1 84 ? -8.940 2.544 16.795 1.00 92.88 84 SER A CA 1
ATOM 678 C C . SER A 1 84 ? -9.751 2.660 15.506 1.00 92.88 84 SER A C 1
ATOM 680 O O . SER A 1 84 ? -10.952 2.391 15.525 1.00 92.88 84 SER A O 1
ATOM 682 N N . ALA A 1 85 ? -9.084 2.926 14.376 1.00 92.12 85 ALA A N 1
ATOM 683 C CA . ALA A 1 85 ? -9.735 3.062 13.074 1.00 92.12 85 ALA A CA 1
ATOM 684 C C . ALA A 1 85 ? -10.475 1.784 12.638 1.00 92.12 85 ALA A C 1
ATOM 686 O O . ALA A 1 85 ? -11.555 1.852 12.057 1.00 92.12 85 ALA A O 1
ATOM 687 N N . LEU A 1 86 ? -9.936 0.603 12.953 1.00 90.50 86 LEU A N 1
ATOM 688 C CA . LEU A 1 86 ? -10.625 -0.658 12.675 1.00 90.50 86 LEU A CA 1
ATOM 689 C C . LEU A 1 86 ? -11.826 -0.886 13.604 1.00 90.50 86 LEU A C 1
ATOM 691 O O . LEU A 1 86 ? -12.870 -1.359 13.159 1.00 90.50 86 LEU A O 1
ATOM 695 N N . SER A 1 87 ? -11.700 -0.539 14.887 1.00 88.69 87 SER A N 1
ATOM 696 C CA . SER A 1 87 ? -12.763 -0.732 15.883 1.00 88.69 87 SER A CA 1
ATOM 697 C C . SER A 1 87 ? -13.954 0.217 15.711 1.00 88.69 87 SER A C 1
ATOM 699 O O . SER A 1 87 ? -15.069 -0.141 16.082 1.00 88.69 87 SER A O 1
ATOM 701 N N . SER A 1 88 ? -13.750 1.392 15.104 1.00 87.50 88 SER A N 1
ATOM 702 C CA . SER A 1 88 ? -14.825 2.331 14.757 1.00 87.50 88 SER A CA 1
ATOM 703 C C . SER A 1 88 ? -15.621 1.910 13.518 1.00 87.50 88 SER A C 1
ATOM 705 O O . SER A 1 88 ? -16.576 2.592 13.151 1.00 87.50 88 SER A O 1
ATOM 707 N N . GLY A 1 89 ? -15.227 0.819 12.848 1.00 83.06 89 GLY A N 1
ATOM 708 C CA . GLY A 1 89 ? -15.803 0.409 11.567 1.00 83.06 89 GLY A CA 1
ATOM 709 C C . GLY A 1 89 ? -15.406 1.325 10.406 1.00 83.06 89 GLY A C 1
ATOM 710 O O . GLY A 1 89 ? -16.030 1.274 9.343 1.00 83.06 89 GLY A O 1
ATOM 711 N N . SER A 1 90 ? -14.387 2.172 10.589 1.00 85.69 90 SER A N 1
ATOM 712 C CA . SER A 1 90 ? -13.896 3.046 9.529 1.00 85.69 90 SER A CA 1
ATOM 713 C C . SER A 1 90 ? -13.225 2.221 8.432 1.00 85.69 90 SER A C 1
ATOM 715 O O . SER A 1 90 ? -12.549 1.223 8.685 1.00 85.69 90 SER A O 1
ATOM 717 N N . LYS A 1 91 ? -13.396 2.655 7.182 1.00 91.69 91 LYS A N 1
ATOM 718 C CA . LYS A 1 91 ? -12.630 2.101 6.065 1.00 91.69 91 LYS A CA 1
ATOM 719 C C . LYS A 1 91 ? -11.233 2.706 6.059 1.00 91.69 91 LYS A C 1
ATOM 721 O O . LYS A 1 91 ? -11.071 3.879 6.393 1.00 91.69 91 LYS A O 1
ATOM 726 N N . LEU A 1 92 ? -10.251 1.921 5.633 1.00 95.25 92 LEU A N 1
ATOM 727 C CA . LEU A 1 92 ? -8.879 2.390 5.468 1.00 95.25 92 LEU A CA 1
ATOM 728 C C . LEU A 1 92 ? -8.565 2.600 3.993 1.00 95.25 92 LEU A C 1
ATOM 730 O O . LEU A 1 92 ? -8.984 1.817 3.136 1.00 95.25 92 LEU A O 1
ATOM 734 N N . THR A 1 93 ? -7.788 3.633 3.697 1.00 96.69 93 THR A N 1
ATOM 735 C CA . THR A 1 93 ? -7.189 3.804 2.373 1.00 96.69 93 THR A CA 1
ATOM 736 C C . THR A 1 93 ? -5.805 3.178 2.390 1.00 96.69 93 THR A C 1
ATOM 738 O O . THR A 1 93 ? -5.009 3.440 3.291 1.00 96.69 93 THR A O 1
ATOM 741 N N . VAL A 1 94 ? -5.507 2.358 1.384 1.00 98.06 94 VAL A N 1
ATOM 742 C CA . VAL A 1 94 ? -4.163 1.817 1.175 1.00 98.06 94 VAL A CA 1
ATOM 743 C C . VAL A 1 94 ? -3.493 2.605 0.062 1.00 98.06 94 VAL A C 1
ATOM 745 O O . VAL A 1 94 ? -4.082 2.788 -1.005 1.00 98.06 94 VAL A O 1
ATOM 748 N N . ILE A 1 95 ? -2.252 3.021 0.293 1.00 98.44 95 ILE A N 1
ATOM 749 C CA . ILE A 1 95 ?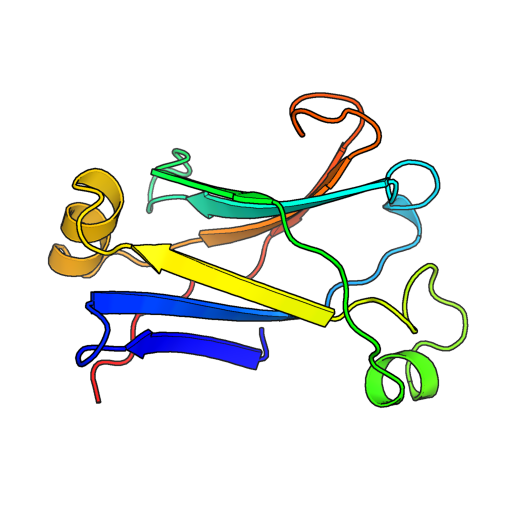 -1.392 3.619 -0.724 1.00 98.44 95 ILE A CA 1
ATOM 750 C C . ILE A 1 95 ? -0.218 2.688 -1.004 1.00 98.44 95 ILE A C 1
ATOM 752 O O . ILE A 1 95 ? 0.466 2.254 -0.077 1.00 98.44 95 ILE A O 1
ATOM 756 N N . PHE A 1 96 ? 0.033 2.422 -2.286 1.00 98.25 96 PHE A N 1
ATOM 757 C CA . PHE A 1 96 ? 1.316 1.904 -2.755 1.00 98.25 96 PHE A CA 1
ATOM 758 C C . PHE A 1 96 ? 2.169 3.077 -3.237 1.00 98.25 96 PHE A C 1
ATOM 760 O O . PHE A 1 96 ? 1.839 3.720 -4.236 1.00 98.25 96 PHE A O 1
ATOM 767 N N . ARG A 1 97 ? 3.258 3.361 -2.522 1.00 98.31 97 ARG A N 1
ATOM 768 C CA . ARG A 1 97 ? 4.188 4.448 -2.839 1.00 98.31 97 ARG A CA 1
ATOM 769 C C . ARG A 1 97 ? 5.476 3.892 -3.426 1.00 98.31 97 ARG A C 1
ATOM 771 O O . ARG A 1 97 ? 6.136 3.087 -2.776 1.00 98.31 97 ARG A O 1
ATOM 778 N N . ASN A 1 98 ? 5.872 4.397 -4.590 1.00 97.69 98 ASN A N 1
ATOM 779 C CA . ASN A 1 98 ? 7.234 4.270 -5.118 1.00 97.69 98 ASN A CA 1
ATOM 780 C C . ASN A 1 98 ? 8.006 5.544 -4.779 1.00 97.69 98 ASN A C 1
ATOM 782 O O . ASN A 1 98 ? 7.480 6.626 -5.024 1.00 97.69 98 ASN A O 1
ATOM 786 N N . SER A 1 99 ? 9.220 5.441 -4.247 1.00 97.69 99 SER A N 1
ATOM 787 C CA . SER A 1 99 ? 10.085 6.567 -3.900 1.00 97.69 99 SER A CA 1
ATOM 788 C C . SER A 1 99 ? 11.534 6.346 -4.336 1.00 97.69 99 SER A C 1
ATOM 790 O O . SER A 1 99 ? 12.085 5.257 -4.175 1.00 97.69 99 SER A O 1
ATOM 792 N N . ALA A 1 100 ? 12.188 7.415 -4.797 1.00 97.62 100 ALA A N 1
ATOM 793 C CA . ALA A 1 100 ? 13.644 7.431 -4.960 1.00 97.62 100 ALA A CA 1
ATOM 794 C C . ALA A 1 100 ? 14.395 7.690 -3.642 1.00 97.62 100 ALA A C 1
ATOM 796 O O . ALA A 1 100 ? 15.572 7.353 -3.521 1.00 97.62 100 ALA A O 1
ATOM 797 N N . ALA A 1 101 ? 13.726 8.288 -2.652 1.00 98.00 101 ALA A N 1
ATOM 798 C CA . ALA A 1 101 ? 14.284 8.543 -1.331 1.00 98.00 101 ALA A CA 1
ATOM 799 C C . ALA A 1 101 ? 14.053 7.358 -0.383 1.00 98.00 101 ALA A C 1
ATOM 801 O O . ALA A 1 101 ? 12.952 6.799 -0.336 1.00 98.00 101 ALA A O 1
ATOM 802 N N . ALA A 1 102 ? 15.080 7.028 0.406 1.00 97.38 102 ALA A N 1
ATOM 803 C CA . ALA A 1 102 ? 15.102 5.877 1.312 1.00 97.38 102 ALA A CA 1
ATOM 804 C C . ALA A 1 102 ? 14.137 5.967 2.501 1.00 97.38 102 ALA A C 1
ATOM 806 O O . ALA A 1 102 ? 13.888 4.965 3.173 1.00 97.38 102 ALA A O 1
ATOM 807 N N . ASP A 1 103 ? 13.617 7.159 2.781 1.00 96.69 103 ASP A N 1
ATOM 808 C CA . ASP A 1 103 ? 12.606 7.415 3.804 1.00 96.69 103 ASP A CA 1
ATOM 809 C C . ASP A 1 103 ? 11.177 7.449 3.232 1.00 96.69 103 ASP A C 1
ATOM 811 O O . ASP A 1 103 ? 10.204 7.464 3.984 1.00 96.69 103 ASP A O 1
ATOM 815 N N . GLY A 1 104 ? 11.029 7.440 1.903 1.00 96.31 104 GLY A N 1
ATOM 816 C CA . GLY A 1 104 ? 9.728 7.483 1.247 1.00 96.31 104 GLY A CA 1
ATOM 817 C C . GLY A 1 104 ? 8.997 8.822 1.356 1.00 96.31 104 GLY A C 1
ATOM 818 O O . GLY A 1 104 ? 7.772 8.827 1.209 1.00 96.31 104 GLY A O 1
ATOM 819 N N . ASN A 1 105 ? 9.691 9.926 1.665 1.00 96.50 105 ASN A N 1
ATOM 820 C CA . ASN A 1 105 ? 9.063 11.231 1.930 1.00 96.50 105 ASN A CA 1
ATOM 821 C C . ASN A 1 105 ? 9.286 12.274 0.830 1.00 96.50 105 ASN A C 1
ATOM 823 O O . ASN A 1 105 ? 8.718 13.362 0.892 1.00 96.50 105 ASN A O 1
ATOM 827 N N . SER A 1 106 ? 10.087 11.968 -0.191 1.00 96.81 106 SER A N 1
ATOM 828 C CA . SER A 1 106 ? 10.326 12.864 -1.326 1.00 96.81 106 SER A CA 1
ATOM 829 C C . SER A 1 106 ? 10.520 12.086 -2.624 1.00 96.81 106 SER A C 1
ATOM 831 O O . SER A 1 106 ? 10.811 10.893 -2.602 1.00 96.81 106 SER A O 1
ATOM 833 N N . ASN A 1 107 ? 10.330 12.767 -3.759 1.00 96.69 107 ASN A N 1
ATOM 834 C CA . ASN A 1 107 ? 10.439 12.188 -5.101 1.00 96.69 107 ASN A CA 1
ATOM 835 C C . ASN A 1 107 ? 9.711 10.835 -5.229 1.00 96.69 107 ASN A C 1
ATOM 837 O O . ASN A 1 107 ? 10.313 9.811 -5.568 1.00 96.69 107 ASN A O 1
ATOM 841 N N . TYR A 1 108 ? 8.415 10.848 -4.919 1.00 97.44 108 TYR A N 1
ATOM 842 C CA . TYR A 1 108 ? 7.573 9.661 -4.908 1.00 97.44 108 TYR A CA 1
ATOM 843 C C . TYR A 1 108 ? 6.388 9.760 -5.875 1.00 97.44 108 TYR A C 1
ATOM 845 O O . TYR A 1 108 ? 6.029 10.837 -6.346 1.00 97.44 108 TYR A O 1
ATOM 853 N N . SER A 1 109 ? 5.800 8.605 -6.177 1.00 96.81 109 SER A N 1
ATOM 854 C CA . SER A 1 109 ? 4.517 8.462 -6.870 1.00 96.81 109 SER A CA 1
ATOM 855 C C . SER A 1 109 ? 3.618 7.555 -6.039 1.00 96.81 109 SER A C 1
ATOM 857 O O . SER A 1 109 ? 4.077 6.504 -5.580 1.00 96.81 109 SER A O 1
ATOM 859 N N . ASP A 1 110 ? 2.362 7.959 -5.873 1.00 97.44 110 ASP A N 1
ATOM 860 C CA . ASP A 1 110 ? 1.389 7.257 -5.043 1.00 97.44 110 ASP A CA 1
ATOM 861 C C . ASP A 1 110 ? 0.273 6.675 -5.889 1.00 97.44 110 ASP A C 1
ATOM 863 O O . ASP A 1 110 ? -0.343 7.366 -6.702 1.00 97.44 110 ASP A O 1
ATOM 867 N N . HIS A 1 111 ? -0.043 5.414 -5.626 1.00 97.00 111 HIS A N 1
ATOM 868 C CA . HIS A 1 111 ? -1.293 4.821 -6.053 1.00 97.00 111 HIS A CA 1
ATOM 869 C C . HIS A 1 111 ? -2.219 4.630 -4.867 1.00 97.00 111 HIS A C 1
ATOM 871 O O . HIS A 1 111 ? -1.871 3.948 -3.906 1.00 97.00 111 HIS A O 1
ATOM 877 N N . TRP A 1 112 ? -3.409 5.206 -4.976 1.00 97.38 112 TRP A N 1
ATOM 878 C CA . TRP A 1 112 ? -4.459 5.125 -3.977 1.00 97.38 112 TRP A CA 1
ATOM 879 C C . TRP A 1 112 ? -5.423 4.022 -4.388 1.00 97.38 112 TRP A C 1
ATOM 881 O O . TRP A 1 112 ? -6.081 4.115 -5.425 1.00 97.38 112 TRP A O 1
ATOM 891 N N . PHE A 1 113 ? -5.512 2.973 -3.578 1.00 96.31 113 PHE A N 1
ATOM 892 C CA . PHE A 1 113 ? -6.556 1.976 -3.755 1.00 96.31 113 PHE A CA 1
ATOM 893 C C . PHE A 1 113 ? -7.891 2.526 -3.249 1.00 96.31 113 PHE A C 1
ATOM 895 O O . PHE A 1 113 ? -7.937 3.386 -2.369 1.00 96.31 113 PHE A O 1
ATOM 902 N N . ASN A 1 114 ? -8.994 1.974 -3.760 1.00 92.12 114 ASN A N 1
ATOM 903 C CA . ASN A 1 114 ? -10.313 2.217 -3.181 1.00 92.12 114 ASN A CA 1
ATOM 904 C C . ASN A 1 114 ? -10.299 1.910 -1.677 1.00 92.12 114 ASN A C 1
ATOM 906 O O . ASN A 1 114 ? -9.568 1.025 -1.227 1.00 92.12 114 ASN A O 1
ATOM 910 N N . GLN A 1 115 ? -11.133 2.605 -0.910 1.00 87.94 115 GLN A N 1
ATOM 911 C CA . GLN A 1 115 ? -11.260 2.362 0.524 1.00 87.94 115 GLN A CA 1
ATOM 912 C C . GLN A 1 115 ? -11.611 0.897 0.815 1.00 87.94 115 GLN A C 1
ATOM 914 O O . GLN A 1 115 ? -12.567 0.350 0.260 1.00 87.94 115 GLN A O 1
ATOM 919 N N . GLN A 1 116 ? -10.843 0.279 1.707 1.00 88.06 116 GLN A N 1
ATOM 920 C CA . GLN A 1 116 ? -10.984 -1.112 2.110 1.00 88.06 116 GLN A CA 1
ATOM 921 C C . GLN A 1 116 ? -11.759 -1.180 3.429 1.00 88.06 116 GLN A C 1
ATOM 923 O O . GLN A 1 116 ? -11.366 -0.579 4.431 1.00 88.06 116 GLN A O 1
ATOM 928 N N . GLY A 1 117 ? -12.880 -1.898 3.425 1.00 82.31 117 GLY A N 1
ATOM 929 C CA . GLY A 1 117 ? -13.513 -2.346 4.663 1.00 82.31 117 GLY A CA 1
ATOM 930 C C . GLY A 1 117 ? -12.826 -3.615 5.154 1.00 82.31 117 GLY A C 1
ATOM 931 O O . GLY A 1 117 ? -12.359 -4.413 4.343 1.00 82.31 117 GLY A O 1
ATOM 932 N N . VAL A 1 118 ? -12.778 -3.823 6.467 1.00 70.50 118 VAL A N 1
ATOM 933 C CA . VAL A 1 118 ? -12.355 -5.119 7.002 1.00 70.50 118 VAL A CA 1
ATOM 934 C C . VAL A 1 118 ? -13.538 -6.074 6.955 1.00 70.50 118 VAL A C 1
ATOM 936 O O . VAL A 1 118 ? -14.555 -5.841 7.606 1.00 70.50 118 VAL A O 1
ATOM 939 N N . LEU A 1 119 ? -13.392 -7.162 6.202 1.00 59.16 119 LEU A N 1
ATOM 940 C CA . LEU A 1 119 ? -14.267 -8.319 6.340 1.00 59.16 119 LEU A CA 1
ATOM 941 C C . LEU A 1 119 ? -13.838 -9.061 7.610 1.00 59.16 119 LEU A C 1
ATOM 943 O O . LEU A 1 119 ? -12.714 -9.558 7.686 1.00 59.16 119 LEU A O 1
ATOM 947 N N . GLN A 1 120 ? -14.700 -9.068 8.626 1.00 49.59 120 GLN A N 1
ATOM 948 C CA . GLN A 1 120 ? -14.537 -9.959 9.770 1.00 49.59 120 GLN A CA 1
ATOM 949 C C . GLN A 1 120 ? -15.139 -11.305 9.368 1.00 49.59 120 GLN A C 1
ATOM 951 O O . GLN A 1 120 ? -16.351 -11.392 9.181 1.00 49.59 120 GLN A O 1
ATOM 956 N N . ASN A 1 121 ? -14.281 -12.300 9.142 1.00 43.09 121 ASN A N 1
ATOM 957 C CA . ASN A 1 121 ? -14.702 -13.689 8.958 1.00 43.09 121 ASN A CA 1
ATOM 958 C C . ASN A 1 121 ? -14.843 -14.374 10.315 1.00 43.09 121 ASN A C 1
ATOM 960 O O . ASN A 1 121 ? -13.981 -14.106 11.184 1.00 43.09 121 ASN A O 1
#